Protein AF-A0A0C3A128-F1 (afdb_monomer_lite)

Secondary structure (DSSP, 8-state):
--HHHHHHHHHHHHHHHHHHHHHHHHHHHHHHHHHHHHHHHHHHHHH-S----HHHHHHHHHHHHHHHHHHHHHHTT-TT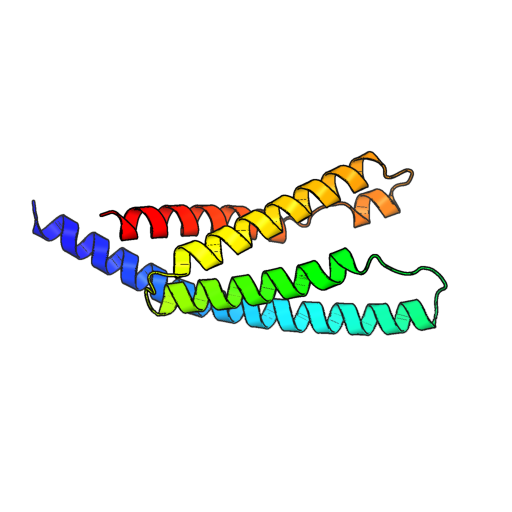HHHHHHHHHHHHHHHHHHHHHHHHH--SHHHHHHHSPPHHHHHHHHHHHHHHHHHHHHHH-

pLDDT: mean 89.82, std 8.85, range [55.78, 97.94]

Foldseek 3Di:
DVVVVVVVLVVVLVVLQVVLVVQLVVLVVLQVVLVVVVVVLVVVVVVDVDRDDVVVSVLSNLLSVLSNVLSVCSNVVPLCNLVSLVSNLVSLVVLLVVLVVQCVVDPDPVSNVVSDDDPVSVVVNVVSVVSSVSSVVSSVD

Structure (mmCIF, N/CA/C/O backbone):
data_AF-A0A0C3A128-F1
#
_entry.id   AF-A0A0C3A128-F1
#
loop_
_atom_site.group_PDB
_atom_site.id
_atom_site.type_symbol
_atom_site.label_atom_id
_atom_site.label_alt_id
_atom_site.label_comp_id
_atom_site.label_asym_id
_atom_site.label_entity_id
_atom_site.label_seq_id
_atom_site.pdbx_PDB_ins_code
_atom_site.Cartn_x
_atom_site.Cartn_y
_atom_site.Cartn_z
_atom_site.occupancy
_atom_site.B_iso_or_equiv
_atom_site.auth_seq_id
_atom_site.auth_comp_id
_atom_site.auth_asym_id
_atom_site.auth_atom_id
_atom_site.pdbx_PDB_model_num
ATOM 1 N N . MET A 1 1 ? 20.454 10.248 -30.745 1.00 55.78 1 MET A N 1
ATOM 2 C CA . MET A 1 1 ? 19.261 10.435 -29.883 1.00 55.78 1 MET A CA 1
ATOM 3 C C . MET A 1 1 ? 18.764 9.122 -29.261 1.00 55.78 1 MET A C 1
ATOM 5 O O . MET A 1 1 ? 18.246 9.179 -28.158 1.00 55.78 1 MET A O 1
ATOM 9 N N . PHE A 1 2 ? 18.991 7.956 -29.887 1.00 58.38 2 PHE A N 1
ATOM 10 C CA . PHE A 1 2 ? 18.575 6.636 -29.375 1.00 58.38 2 PHE A CA 1
ATOM 11 C C . PHE A 1 2 ? 19.323 6.151 -28.114 1.00 58.38 2 PHE A C 1
ATOM 13 O O . PHE A 1 2 ? 18.671 5.788 -27.142 1.00 58.38 2 PHE A O 1
ATOM 20 N N . ALA A 1 3 ? 20.653 6.292 -28.048 1.00 63.31 3 ALA A N 1
ATOM 21 C CA . ALA A 1 3 ? 21.460 5.817 -26.908 1.00 63.31 3 ALA A CA 1
ATOM 22 C C . ALA A 1 3 ? 21.109 6.453 -25.543 1.00 63.31 3 ALA A C 1
ATOM 24 O O . ALA A 1 3 ? 21.358 5.875 -24.492 1.00 63.31 3 ALA A O 1
ATOM 25 N N . LYS A 1 4 ? 20.513 7.655 -25.537 1.00 70.06 4 LYS A N 1
ATOM 26 C CA . LYS A 1 4 ? 20.126 8.342 -24.294 1.00 70.06 4 LYS A CA 1
ATOM 27 C C . LYS A 1 4 ? 18.843 7.761 -23.687 1.00 70.06 4 LYS A C 1
ATOM 29 O O . LYS A 1 4 ? 18.647 7.886 -22.486 1.00 70.06 4 LYS A O 1
ATOM 34 N N . LYS A 1 5 ? 17.970 7.157 -24.502 1.00 76.94 5 LYS A N 1
ATOM 35 C CA . LYS A 1 5 ? 16.702 6.567 -24.045 1.00 76.94 5 LYS A CA 1
ATOM 36 C C . LYS A 1 5 ? 16.936 5.205 -23.385 1.00 76.94 5 LYS A C 1
ATOM 38 O O . LYS A 1 5 ? 16.347 4.942 -22.345 1.00 76.94 5 LYS A O 1
ATOM 43 N N . GLU A 1 6 ? 17.831 4.396 -23.948 1.00 81.56 6 GLU A N 1
ATOM 44 C CA . GLU A 1 6 ? 18.161 3.054 -23.443 1.00 81.56 6 GLU A CA 1
ATOM 45 C C . GLU A 1 6 ? 18.767 3.107 -22.035 1.00 81.56 6 GLU A C 1
ATOM 47 O O . GLU A 1 6 ? 18.237 2.487 -21.119 1.00 81.56 6 GLU A O 1
ATOM 52 N N . TRP A 1 7 ? 19.771 3.961 -21.808 1.00 88.62 7 TRP A N 1
ATOM 53 C CA . TRP A 1 7 ? 20.412 4.070 -20.488 1.00 88.62 7 TRP A CA 1
ATOM 54 C C . TRP A 1 7 ? 19.457 4.571 -19.392 1.00 88.62 7 TRP A C 1
ATOM 56 O O . TRP A 1 7 ? 19.574 4.201 -18.226 1.00 88.62 7 TRP A O 1
ATOM 66 N N . VAL A 1 8 ? 18.491 5.424 -19.751 1.00 88.12 8 VAL A N 1
ATOM 67 C CA . VAL A 1 8 ? 17.488 5.920 -18.796 1.00 88.12 8 VAL A CA 1
ATOM 68 C C . VAL A 1 8 ? 16.543 4.798 -18.371 1.00 88.12 8 VAL A C 1
ATOM 70 O O . VAL A 1 8 ? 16.244 4.689 -17.185 1.00 88.12 8 VAL A O 1
ATOM 73 N N . LEU A 1 9 ? 16.102 3.954 -19.307 1.00 88.31 9 LEU A N 1
ATOM 74 C CA . LEU A 1 9 ? 15.242 2.808 -18.999 1.00 88.31 9 LEU A CA 1
ATOM 75 C C . LEU A 1 9 ? 15.973 1.793 -18.117 1.00 88.31 9 LEU A C 1
ATOM 77 O O . LEU A 1 9 ? 15.446 1.409 -17.076 1.00 88.31 9 LEU A O 1
ATOM 81 N N . GLU A 1 10 ? 17.215 1.450 -18.460 1.00 91.62 10 GLU A N 1
ATOM 82 C CA . GLU A 1 10 ? 18.043 0.554 -17.645 1.00 91.62 10 GLU A CA 1
ATOM 83 C C . GLU A 1 10 ? 18.255 1.096 -16.225 1.00 91.62 10 GLU A C 1
ATOM 85 O O . GLU A 1 10 ? 18.155 0.357 -15.243 1.00 91.62 10 GLU A O 1
ATOM 90 N N . ALA A 1 11 ? 18.510 2.401 -16.089 1.00 93.25 11 ALA A N 1
ATOM 91 C CA . ALA A 1 11 ? 18.651 3.032 -14.782 1.00 93.25 11 ALA A CA 1
ATOM 92 C C . ALA A 1 11 ? 17.354 2.933 -13.963 1.00 93.25 11 ALA A C 1
ATOM 94 O O . ALA A 1 11 ? 17.405 2.591 -12.780 1.00 93.25 11 ALA A O 1
ATOM 95 N N . ILE A 1 12 ? 16.194 3.184 -14.582 1.00 93.31 12 ILE A N 1
ATOM 96 C CA . ILE A 1 12 ? 14.884 3.058 -13.928 1.00 93.31 12 ILE A CA 1
ATOM 97 C C . ILE A 1 12 ? 14.640 1.613 -13.490 1.00 93.31 12 ILE A C 1
ATOM 99 O O . ILE A 1 12 ? 14.236 1.389 -12.351 1.00 93.31 12 ILE A O 1
ATOM 103 N N . GLU A 1 13 ? 14.923 0.631 -14.341 1.00 94.19 13 GLU A N 1
ATOM 104 C CA . GLU A 1 13 ? 14.784 -0.786 -14.003 1.00 94.19 13 GLU A CA 1
ATOM 105 C C . GLU A 1 13 ? 15.617 -1.168 -12.779 1.00 94.19 13 GLU A C 1
ATOM 107 O O . GLU A 1 13 ? 15.093 -1.753 -11.830 1.00 94.19 13 GLU A O 1
ATOM 112 N N . TRP A 1 14 ? 16.896 -0.793 -12.748 1.00 96.19 14 TRP A N 1
ATOM 113 C CA . TRP A 1 14 ? 17.755 -1.056 -11.592 1.00 96.19 14 TRP A CA 1
ATOM 114 C C . TRP A 1 14 ? 17.265 -0.356 -10.327 1.00 96.19 14 TRP A C 1
ATOM 116 O O . TRP A 1 14 ? 17.262 -0.964 -9.252 1.00 96.19 14 TRP A O 1
ATOM 126 N N . MET A 1 15 ? 16.793 0.888 -10.445 1.00 95.81 15 MET A N 1
ATOM 127 C CA . MET A 1 15 ? 16.180 1.605 -9.328 1.00 95.81 15 MET A CA 1
ATOM 128 C C . MET A 1 15 ? 14.942 0.873 -8.805 1.00 95.81 15 MET A C 1
ATOM 130 O O . MET A 1 15 ? 14.826 0.685 -7.594 1.00 95.81 15 MET A O 1
ATOM 134 N N . LEU A 1 16 ? 14.053 0.407 -9.688 1.00 95.94 16 LEU A N 1
ATOM 135 C CA . LEU A 1 16 ? 12.872 -0.371 -9.308 1.00 95.94 16 LEU A CA 1
ATOM 136 C C . LEU A 1 16 ? 13.258 -1.692 -8.644 1.00 95.94 16 LEU A C 1
ATOM 138 O O . LEU A 1 16 ? 12.627 -2.072 -7.660 1.00 95.94 16 LEU A O 1
ATOM 142 N N . ARG A 1 17 ? 14.314 -2.365 -9.114 1.00 97.62 17 ARG A N 1
ATOM 143 C CA . ARG A 1 17 ? 14.778 -3.623 -8.515 1.00 97.62 17 ARG A CA 1
ATOM 144 C C . ARG A 1 17 ? 15.284 -3.427 -7.089 1.00 97.62 17 ARG A C 1
ATOM 146 O O . ARG A 1 17 ? 14.834 -4.116 -6.173 1.00 97.62 17 ARG A O 1
ATOM 153 N N . ILE A 1 18 ? 16.191 -2.467 -6.896 1.00 97.69 18 ILE A N 1
ATOM 154 C CA . ILE A 1 18 ? 16.756 -2.127 -5.579 1.00 97.69 18 ILE A CA 1
ATOM 155 C C . ILE A 1 18 ? 15.639 -1.680 -4.637 1.00 97.69 18 ILE A C 1
ATOM 157 O O . ILE A 1 18 ? 15.549 -2.142 -3.496 1.00 97.69 18 ILE A O 1
ATOM 161 N N . PHE A 1 19 ? 14.754 -0.818 -5.134 1.00 96.75 19 PHE A N 1
ATOM 162 C CA . PHE A 1 19 ? 13.607 -0.361 -4.374 1.00 96.75 19 PHE A CA 1
ATOM 163 C C . PHE A 1 19 ? 12.672 -1.521 -4.019 1.00 96.75 19 PHE A C 1
ATOM 165 O O . PHE A 1 19 ? 12.214 -1.598 -2.886 1.00 96.75 19 PHE A O 1
ATOM 172 N N . GLY A 1 20 ? 12.430 -2.456 -4.937 1.00 97.19 20 GLY A N 1
ATOM 173 C CA . GLY A 1 20 ? 11.618 -3.647 -4.707 1.00 97.19 20 GLY A CA 1
ATOM 174 C C . GLY A 1 20 ? 12.132 -4.491 -3.544 1.00 97.19 20 GLY A C 1
ATOM 175 O O . GLY A 1 20 ? 11.357 -4.847 -2.658 1.00 97.19 20 GLY A O 1
ATOM 176 N N . VAL A 1 21 ? 13.448 -4.716 -3.472 1.00 97.94 21 VAL A N 1
ATOM 177 C CA . VAL A 1 21 ? 14.081 -5.414 -2.338 1.00 97.94 21 VAL A CA 1
ATOM 178 C C . VAL A 1 21 ? 13.874 -4.647 -1.030 1.00 97.94 21 VAL A C 1
ATOM 180 O O . VAL A 1 21 ? 13.454 -5.231 -0.029 1.00 97.94 21 VAL A O 1
ATOM 183 N N . PHE A 1 22 ? 14.103 -3.331 -1.029 1.00 97.06 22 PHE 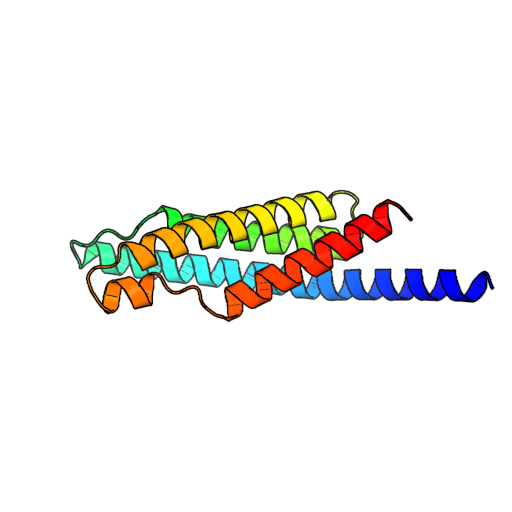A N 1
ATOM 184 C CA . PHE A 1 22 ? 13.829 -2.485 0.138 1.00 97.06 22 PHE A CA 1
ATOM 185 C C . PHE A 1 22 ? 12.352 -2.558 0.567 1.00 97.06 22 PHE A C 1
ATOM 187 O O . PHE A 1 22 ? 12.037 -2.680 1.753 1.00 97.06 22 PHE A O 1
ATOM 194 N N . TRP A 1 23 ? 11.439 -2.547 -0.399 1.00 95.88 23 TRP A N 1
ATOM 195 C CA . TRP A 1 23 ? 9.998 -2.586 -0.185 1.00 95.88 23 TRP A CA 1
ATOM 196 C C . TRP A 1 23 ? 9.534 -3.929 0.387 1.00 95.88 23 TRP A C 1
ATOM 198 O O . TRP A 1 23 ? 8.719 -3.958 1.309 1.00 95.88 23 TRP A O 1
ATOM 208 N N . MET A 1 24 ? 10.121 -5.042 -0.068 1.00 97.56 24 MET A N 1
ATOM 209 C CA . MET A 1 24 ? 9.911 -6.368 0.526 1.00 97.56 24 MET A CA 1
ATOM 210 C C . MET A 1 24 ? 10.294 -6.381 2.003 1.00 97.56 24 MET A C 1
ATOM 212 O O . MET A 1 24 ? 9.519 -6.843 2.842 1.00 97.56 24 MET A O 1
ATOM 216 N N . VAL A 1 25 ? 11.469 -5.841 2.334 1.00 97.25 25 VAL A N 1
ATOM 217 C CA . VAL A 1 25 ? 11.938 -5.738 3.720 1.00 97.25 25 VAL A CA 1
ATOM 218 C C . VAL A 1 25 ? 10.951 -4.915 4.554 1.00 97.25 25 VAL A C 1
ATOM 220 O O . VAL A 1 25 ? 10.536 -5.359 5.627 1.00 97.25 25 VAL A O 1
ATOM 223 N N . GLY A 1 26 ? 10.493 -3.775 4.030 1.00 93.56 26 GLY A N 1
ATOM 224 C CA . GLY A 1 26 ? 9.442 -2.962 4.646 1.00 93.56 26 GLY A CA 1
ATOM 225 C C . GLY A 1 26 ? 8.150 -3.745 4.907 1.00 93.56 26 GLY A C 1
ATOM 226 O O . GLY A 1 26 ? 7.612 -3.686 6.015 1.00 93.56 26 GLY A O 1
ATOM 227 N N . GLY A 1 27 ? 7.694 -4.541 3.935 1.00 95.06 27 GLY A N 1
ATOM 228 C CA . GLY A 1 27 ? 6.528 -5.419 4.066 1.00 95.06 27 GLY A CA 1
ATOM 229 C C . GLY A 1 27 ? 6.679 -6.454 5.183 1.00 95.06 27 GLY A C 1
ATOM 230 O O . GLY A 1 27 ? 5.783 -6.596 6.015 1.00 95.06 27 GLY A O 1
ATOM 231 N N . VAL A 1 28 ? 7.837 -7.116 5.282 1.00 97.12 28 VAL A N 1
ATOM 232 C CA . VAL A 1 28 ? 8.124 -8.082 6.361 1.00 97.12 28 VAL A CA 1
ATOM 233 C C . VAL A 1 28 ? 8.118 -7.407 7.733 1.00 97.12 28 VAL A C 1
ATOM 235 O O . VAL A 1 28 ? 7.540 -7.939 8.684 1.00 97.12 28 VAL A O 1
ATOM 238 N N . PHE A 1 29 ? 8.733 -6.229 7.861 1.00 95.50 29 PHE A N 1
ATOM 239 C CA . PHE A 1 29 ? 8.726 -5.485 9.122 1.00 95.50 29 PHE A CA 1
ATOM 240 C C . PHE A 1 29 ? 7.321 -5.026 9.514 1.00 95.50 29 PHE A C 1
ATOM 242 O O . PHE A 1 29 ? 6.940 -5.165 10.677 1.00 95.50 29 PHE A O 1
ATOM 249 N N . ALA A 1 30 ? 6.534 -4.528 8.559 1.00 93.19 30 ALA A N 1
ATOM 250 C CA . ALA A 1 30 ? 5.144 -4.152 8.791 1.00 93.19 30 ALA A CA 1
ATOM 251 C C . ALA A 1 30 ? 4.301 -5.361 9.224 1.00 93.19 30 ALA A C 1
ATOM 253 O O . ALA A 1 30 ? 3.523 -5.249 10.168 1.00 93.19 30 ALA A O 1
ATOM 254 N N . PHE A 1 31 ? 4.515 -6.529 8.612 1.00 94.44 31 PHE A N 1
ATOM 255 C CA . PHE A 1 31 ? 3.826 -7.766 8.979 1.00 94.44 31 PHE A CA 1
ATOM 256 C C . PHE A 1 31 ? 4.158 -8.199 10.412 1.00 94.44 31 PHE A C 1
ATOM 258 O O . PHE A 1 31 ? 3.263 -8.503 11.199 1.00 94.44 31 PHE A O 1
ATOM 265 N N . LYS A 1 32 ? 5.446 -8.176 10.786 1.00 93.50 32 LYS A N 1
ATOM 266 C CA . LYS A 1 32 ? 5.884 -8.485 12.157 1.00 93.50 32 LYS A CA 1
ATOM 267 C C . LYS A 1 32 ? 5.268 -7.530 13.178 1.00 93.50 32 LYS A C 1
ATOM 269 O O . LYS A 1 32 ? 4.814 -7.983 14.224 1.00 93.50 32 LYS A O 1
ATOM 274 N N . LYS A 1 33 ? 5.209 -6.232 12.865 1.00 90.44 33 LYS A N 1
ATOM 275 C CA . LYS A 1 33 ? 4.550 -5.238 13.723 1.00 90.44 33 LYS A CA 1
ATOM 276 C C . LYS A 1 33 ? 3.049 -5.492 13.841 1.00 90.44 33 LYS A C 1
ATOM 278 O O . LYS A 1 33 ? 2.540 -5.482 14.952 1.00 90.44 33 LYS A O 1
ATOM 283 N N . ALA A 1 34 ? 2.358 -5.784 12.737 1.00 89.44 34 ALA A N 1
ATOM 284 C CA . ALA A 1 34 ? 0.933 -6.120 12.759 1.00 89.44 34 ALA A CA 1
ATOM 285 C C . ALA A 1 34 ? 0.652 -7.358 13.630 1.00 89.44 34 ALA A C 1
ATOM 287 O O . ALA A 1 34 ? -0.320 -7.383 14.381 1.00 89.44 34 ALA A O 1
ATOM 288 N N . LEU A 1 35 ? 1.542 -8.357 13.593 1.00 88.44 35 LEU A N 1
ATOM 289 C CA . LEU A 1 35 ? 1.463 -9.518 14.476 1.00 88.44 35 LEU A CA 1
ATOM 290 C C . LEU A 1 35 ? 1.653 -9.156 15.952 1.00 88.44 35 LEU A C 1
ATOM 292 O O . LEU A 1 35 ? 0.898 -9.641 16.788 1.00 88.44 35 LEU A O 1
ATOM 296 N N . GLN A 1 36 ? 2.635 -8.313 16.270 1.00 88.44 36 GLN A N 1
ATOM 297 C CA . GLN A 1 36 ? 2.880 -7.862 17.643 1.00 88.44 36 GLN A CA 1
ATOM 298 C C . GLN A 1 36 ? 1.711 -7.049 18.205 1.00 88.44 36 GLN A C 1
ATOM 300 O O . GLN A 1 36 ? 1.320 -7.285 19.343 1.00 88.44 36 GLN A O 1
ATOM 305 N N . VAL A 1 37 ? 1.142 -6.146 17.401 1.00 85.12 37 VAL A N 1
ATOM 306 C CA . VAL A 1 37 ? -0.037 -5.347 17.769 1.00 85.12 37 VAL A CA 1
ATOM 307 C C . VAL A 1 37 ? -1.205 -6.271 18.099 1.00 85.12 37 VAL A C 1
ATOM 309 O O . VAL A 1 37 ? -1.660 -6.272 19.232 1.00 85.12 37 VAL A O 1
ATOM 312 N N . ARG A 1 38 ? -1.549 -7.207 17.204 1.00 84.25 38 ARG A N 1
ATOM 313 C CA . ARG A 1 38 ? -2.623 -8.179 17.459 1.00 84.25 38 ARG A CA 1
ATOM 314 C C . ARG A 1 38 ? -2.414 -8.997 18.738 1.00 84.25 38 ARG A C 1
ATOM 316 O O . ARG A 1 38 ? -3.375 -9.320 19.428 1.00 84.25 38 ARG A O 1
ATOM 323 N N . LEU A 1 39 ? -1.178 -9.409 19.030 1.00 85.31 39 LEU A N 1
ATOM 324 C CA . LEU A 1 39 ? -0.885 -10.150 20.259 1.00 85.31 39 LEU A CA 1
ATOM 325 C C . LEU A 1 39 ? -1.123 -9.288 21.502 1.00 85.31 39 LEU A C 1
ATOM 327 O O . LEU A 1 39 ? -1.690 -9.792 22.467 1.00 85.31 39 LEU A O 1
ATOM 331 N N . MET A 1 40 ? -0.720 -8.017 21.463 1.00 84.44 40 MET A N 1
ATOM 332 C CA . MET A 1 40 ? -0.975 -7.065 22.542 1.00 84.44 40 MET A CA 1
ATOM 333 C C . MET A 1 40 ? -2.475 -6.817 22.713 1.00 84.44 40 MET A C 1
ATOM 335 O O . MET A 1 40 ? -2.977 -6.930 23.828 1.00 84.44 40 MET A O 1
ATOM 339 N N . ASP A 1 41 ? -3.194 -6.576 21.619 1.00 83.75 41 ASP A N 1
ATOM 340 C CA . ASP A 1 41 ? -4.632 -6.299 21.650 1.00 83.75 41 ASP A CA 1
ATOM 341 C C . ASP A 1 41 ? -5.410 -7.495 22.199 1.00 83.75 41 ASP A C 1
ATOM 343 O O . ASP A 1 41 ? -6.288 -7.318 23.028 1.00 83.75 41 ASP A O 1
ATOM 347 N N . ASN A 1 42 ? -5.032 -8.733 21.858 1.00 82.19 42 ASN A N 1
ATOM 348 C CA . ASN A 1 42 ? -5.651 -9.926 22.449 1.00 82.19 42 ASN A CA 1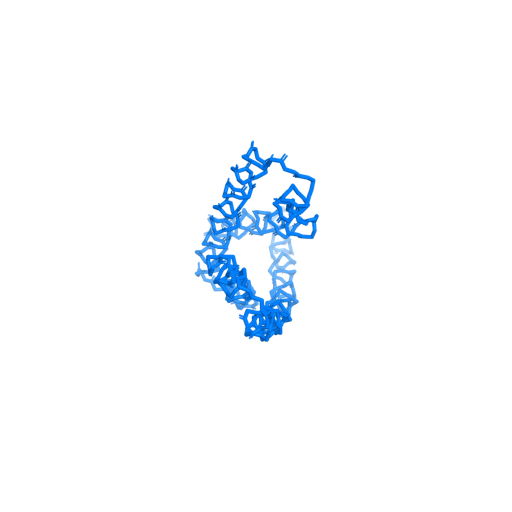
ATOM 349 C C . ASN A 1 42 ? -5.431 -10.026 23.971 1.00 82.19 42 ASN A C 1
ATOM 351 O O . ASN A 1 42 ? -6.293 -10.545 24.679 1.00 82.19 42 ASN A O 1
ATOM 355 N N . ILE A 1 43 ? -4.270 -9.590 24.476 1.00 84.25 43 ILE A N 1
ATOM 356 C CA . ILE A 1 43 ? -3.990 -9.562 25.921 1.00 84.25 43 ILE A CA 1
ATOM 357 C C . ILE A 1 43 ? -4.829 -8.468 26.583 1.00 84.25 43 ILE A C 1
ATOM 359 O O . ILE A 1 43 ? -5.402 -8.702 27.645 1.00 84.25 43 ILE A O 1
ATOM 363 N N . LEU A 1 44 ? -4.933 -7.295 25.955 1.00 81.62 44 LEU A N 1
ATOM 364 C CA . LEU A 1 44 ? -5.753 -6.191 26.447 1.00 81.62 44 LEU A CA 1
ATOM 365 C C . LEU A 1 44 ? -7.245 -6.542 26.427 1.00 81.62 44 LEU A C 1
ATOM 367 O O . LEU A 1 44 ? -7.903 -6.329 27.435 1.00 81.62 44 LEU A O 1
ATOM 371 N N . ASP A 1 45 ? -7.752 -7.156 25.360 1.00 82.75 45 ASP A N 1
ATOM 372 C CA . ASP A 1 45 ? -9.129 -7.661 25.234 1.00 82.75 45 ASP A CA 1
ATOM 373 C C . ASP A 1 45 ? -9.447 -8.742 26.286 1.00 82.75 45 ASP A C 1
ATOM 375 O O . ASP A 1 45 ? -10.589 -8.898 26.707 1.00 82.75 45 ASP A O 1
ATOM 379 N N . ALA A 1 46 ? -8.452 -9.520 26.726 1.00 81.12 46 ALA A N 1
ATOM 380 C CA . ALA A 1 46 ? -8.635 -10.485 27.812 1.00 81.12 46 ALA A CA 1
ATOM 381 C C . ALA A 1 46 ? -8.719 -9.813 29.197 1.00 81.12 46 ALA A C 1
ATOM 383 O O . ALA A 1 46 ? -9.226 -10.415 30.143 1.00 81.12 46 ALA A O 1
ATOM 384 N N . LEU A 1 47 ? -8.212 -8.583 29.319 1.00 81.19 47 LEU A N 1
ATOM 385 C CA . LEU A 1 47 ? -8.171 -7.795 30.554 1.00 81.19 47 LEU A CA 1
ATOM 386 C C . LEU A 1 47 ? -9.207 -6.656 30.580 1.00 81.19 47 LEU A C 1
ATOM 388 O O . LEU A 1 47 ? -9.455 -6.082 31.639 1.00 81.19 47 LEU A O 1
ATOM 392 N N . SER A 1 48 ? -9.802 -6.322 29.436 1.00 75.44 48 SER A N 1
ATOM 393 C CA . SER A 1 48 ? -10.684 -5.178 29.213 1.00 75.44 48 SER A CA 1
ATOM 394 C C . SER A 1 48 ? -11.900 -5.599 28.393 1.00 75.44 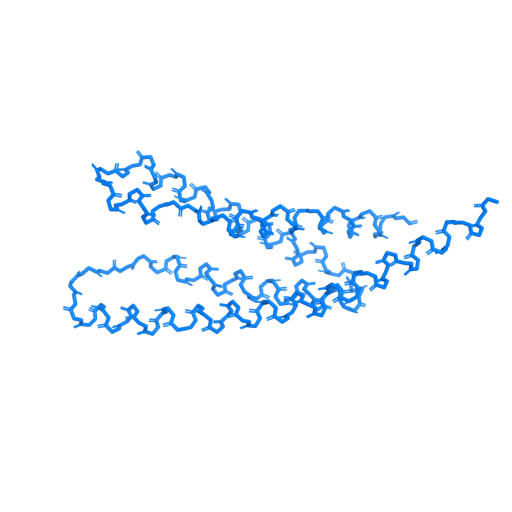48 SER A C 1
ATOM 396 O O . SER A 1 48 ? -11.778 -6.329 27.419 1.00 75.44 48 SER A O 1
ATOM 398 N N . ASP A 1 49 ? -13.083 -5.087 28.730 1.00 67.88 49 ASP A N 1
ATOM 399 C CA . ASP A 1 49 ? -14.331 -5.401 28.011 1.00 67.88 49 ASP A CA 1
ATOM 400 C C . ASP A 1 49 ? -14.493 -4.597 26.694 1.00 67.88 49 ASP A C 1
ATOM 402 O O . ASP A 1 49 ? -15.503 -4.690 25.992 1.00 67.88 49 ASP A O 1
ATOM 406 N N . LYS A 1 50 ? -13.496 -3.776 26.326 1.00 65.56 50 LYS A N 1
ATOM 407 C CA . LYS A 1 50 ? -13.479 -3.034 25.056 1.00 65.56 50 LYS A CA 1
ATOM 408 C C . LYS A 1 50 ? -12.889 -3.903 23.945 1.00 65.56 50 LYS A C 1
ATOM 410 O O . LYS A 1 50 ? -11.679 -4.007 23.841 1.00 65.56 50 LYS A O 1
ATOM 415 N N . LYS A 1 51 ? -13.740 -4.443 23.067 1.00 64.00 51 LYS A N 1
ATOM 416 C CA . LYS A 1 51 ? -13.295 -5.119 21.836 1.00 64.00 51 LYS A CA 1
ATOM 417 C C . LYS A 1 51 ? -12.841 -4.118 20.784 1.00 64.00 51 LYS A C 1
ATOM 419 O O . LYS A 1 51 ? -13.639 -3.304 20.311 1.00 64.00 51 LYS A O 1
ATOM 424 N N . GLU A 1 52 ? -11.596 -4.238 20.352 1.00 65.12 52 GLU A N 1
ATOM 425 C CA . GLU A 1 52 ? -11.090 -3.472 19.219 1.00 65.12 52 GLU A CA 1
ATOM 426 C C . GLU A 1 52 ? -11.724 -3.924 17.880 1.00 65.12 52 GLU A C 1
ATOM 428 O O . GLU A 1 52 ? -12.187 -5.059 17.701 1.00 65.12 52 GLU A O 1
ATOM 433 N N . SER A 1 53 ? -11.761 -3.025 16.892 1.00 67.38 53 SER A N 1
ATOM 434 C CA . SER A 1 53 ? -12.327 -3.324 15.575 1.00 67.38 53 SER A CA 1
ATOM 435 C C . SER A 1 53 ? -11.398 -4.232 14.767 1.00 67.38 53 SER A C 1
ATOM 437 O O . SER A 1 53 ? -10.400 -3.787 14.198 1.00 67.38 53 SER A O 1
ATOM 439 N N . ARG A 1 54 ? -11.784 -5.507 14.621 1.00 74.12 54 ARG A N 1
ATOM 440 C CA . ARG A 1 54 ? -11.060 -6.526 13.829 1.00 74.12 54 ARG A CA 1
ATOM 441 C C . ARG A 1 54 ? -10.688 -6.075 12.409 1.00 74.12 54 ARG A C 1
ATOM 443 O O . ARG A 1 54 ? -9.697 -6.546 11.860 1.00 74.12 54 ARG A O 1
ATOM 450 N N . LEU A 1 55 ? -11.459 -5.165 11.807 1.00 74.31 55 LEU A N 1
ATOM 451 C CA . LEU A 1 55 ? -11.178 -4.600 10.479 1.00 74.31 55 LEU A CA 1
ATOM 452 C C . LEU A 1 55 ? -9.819 -3.886 10.419 1.00 74.31 55 LEU A C 1
ATOM 454 O O . LEU A 1 55 ? -9.105 -4.015 9.424 1.00 74.31 55 LEU A O 1
ATOM 458 N N . ILE A 1 56 ? -9.444 -3.168 11.481 1.00 75.00 56 ILE A N 1
ATOM 459 C CA . ILE A 1 56 ? -8.182 -2.417 11.558 1.00 75.00 56 ILE A CA 1
ATOM 460 C C . ILE A 1 56 ? -7.002 -3.386 11.671 1.00 75.00 56 ILE A C 1
ATOM 462 O O . ILE A 1 56 ? -5.987 -3.217 10.993 1.00 75.00 56 ILE A O 1
ATOM 466 N N . GLN A 1 57 ? -7.174 -4.461 12.442 1.00 76.00 57 GLN A N 1
ATOM 467 C CA . GLN A 1 57 ? -6.169 -5.514 12.569 1.00 76.00 57 GLN A CA 1
ATOM 468 C C . GLN A 1 57 ? -5.928 -6.224 11.226 1.00 76.00 57 GLN A C 1
ATOM 470 O O . GLN A 1 57 ? -4.781 -6.370 10.799 1.00 76.00 57 GLN A O 1
ATOM 475 N N . TYR A 1 58 ? -6.989 -6.609 10.503 1.00 84.88 58 TYR A N 1
ATOM 476 C CA . TYR A 1 58 ? -6.848 -7.235 9.180 1.00 84.88 58 TYR A CA 1
ATOM 477 C C . TYR A 1 58 ? -6.203 -6.305 8.150 1.00 84.88 58 TYR A C 1
ATOM 479 O O . TYR A 1 58 ? -5.396 -6.766 7.342 1.00 84.88 58 TYR A O 1
ATOM 487 N N . TYR A 1 59 ? -6.496 -5.004 8.203 1.00 89.38 59 TYR A N 1
ATOM 488 C CA . TYR A 1 59 ? -5.880 -4.019 7.317 1.00 89.38 59 TYR A CA 1
ATOM 489 C C . TYR A 1 59 ? -4.344 -4.042 7.396 1.00 89.38 59 TYR A C 1
ATOM 491 O O . TYR A 1 59 ? -3.682 -4.081 6.356 1.00 89.38 59 TYR A O 1
ATOM 499 N N . GLY A 1 60 ? -3.769 -4.098 8.603 1.00 89.75 60 GLY A N 1
ATOM 500 C CA . GLY A 1 60 ? -2.314 -4.159 8.786 1.00 89.75 60 GLY A CA 1
ATOM 501 C C . GLY A 1 60 ? -1.670 -5.376 8.107 1.00 89.75 60 GLY A C 1
ATOM 502 O O . GLY A 1 60 ? -0.622 -5.261 7.462 1.00 89.75 60 GLY A O 1
ATOM 503 N N . TYR A 1 61 ? -2.325 -6.537 8.174 1.00 92.12 61 TYR A N 1
ATOM 504 C CA . TYR A 1 61 ? -1.868 -7.748 7.487 1.00 92.12 61 TYR A CA 1
ATOM 505 C C . TYR A 1 61 ? -1.993 -7.645 5.968 1.00 92.12 61 TYR A C 1
ATOM 507 O O . TYR A 1 61 ? -1.043 -7.953 5.252 1.00 92.12 61 TYR A O 1
ATOM 515 N N . VAL A 1 62 ? -3.137 -7.183 5.464 1.00 94.56 62 VAL A N 1
ATOM 516 C CA . VAL A 1 62 ? -3.361 -7.068 4.016 1.00 94.56 62 VAL A CA 1
ATOM 517 C C . VAL A 1 62 ? -2.363 -6.089 3.398 1.00 94.56 62 VAL A C 1
ATOM 519 O O . VAL A 1 62 ? -1.714 -6.421 2.408 1.00 94.56 62 VAL A O 1
ATOM 522 N N . VAL A 1 63 ? -2.160 -4.920 4.014 1.00 94.62 63 VAL A N 1
ATOM 523 C CA . VAL A 1 63 ? -1.192 -3.928 3.525 1.00 94.62 63 VAL A CA 1
ATOM 524 C C . VAL A 1 63 ? 0.230 -4.463 3.562 1.00 94.62 63 VAL A C 1
ATOM 526 O O . VAL A 1 63 ? 0.970 -4.252 2.606 1.00 94.62 63 VAL A O 1
ATOM 529 N N . SER A 1 64 ? 0.634 -5.164 4.621 1.00 95.31 64 SER A N 1
ATOM 530 C CA . SER A 1 64 ? 1.997 -5.703 4.712 1.00 95.31 64 SER A CA 1
ATOM 531 C C . SER A 1 64 ? 2.269 -6.804 3.683 1.00 95.31 64 SER A C 1
ATOM 533 O O . SER A 1 64 ? 3.323 -6.784 3.044 1.00 95.31 64 SER A O 1
ATOM 535 N N . VAL A 1 65 ? 1.303 -7.695 3.437 1.00 96.62 65 VAL A N 1
ATOM 536 C CA . VAL A 1 65 ? 1.388 -8.713 2.376 1.00 96.62 65 VAL A CA 1
ATOM 537 C C . VAL A 1 65 ? 1.437 -8.063 0.994 1.00 96.62 65 VAL A C 1
ATOM 539 O O . VAL A 1 65 ? 2.311 -8.394 0.196 1.00 96.62 65 VAL A O 1
ATOM 542 N N . LEU A 1 66 ? 0.557 -7.101 0.708 1.00 97.00 66 LEU A N 1
ATOM 543 C CA . LEU A 1 66 ? 0.553 -6.390 -0.575 1.00 97.00 66 LEU A CA 1
ATOM 544 C C . LEU A 1 66 ? 1.836 -5.573 -0.784 1.00 97.00 66 LEU A C 1
ATOM 546 O O . LEU A 1 66 ? 2.384 -5.557 -1.884 1.00 97.00 66 LEU A O 1
ATOM 550 N N . THR A 1 67 ? 2.368 -4.958 0.275 1.00 97.31 67 THR A N 1
ATOM 551 C CA . THR A 1 67 ? 3.677 -4.285 0.255 1.00 97.31 67 THR A CA 1
ATOM 552 C C . THR A 1 67 ? 4.762 -5.285 -0.134 1.00 97.31 67 THR A C 1
ATOM 554 O O . THR A 1 67 ? 5.485 -5.060 -1.098 1.00 97.31 67 THR A O 1
ATOM 557 N N . PHE A 1 68 ? 4.824 -6.443 0.522 1.00 97.75 68 PHE A N 1
ATOM 558 C CA . PHE A 1 68 ? 5.797 -7.475 0.173 1.00 97.75 68 PHE A CA 1
ATOM 559 C C . PHE A 1 68 ? 5.664 -7.958 -1.280 1.00 97.75 68 PHE A C 1
ATOM 561 O O . PHE A 1 68 ? 6.655 -7.984 -2.008 1.00 97.75 68 PHE A O 1
ATOM 568 N N . LEU A 1 69 ? 4.448 -8.295 -1.722 1.00 97.56 69 LEU A N 1
ATOM 569 C CA . LEU A 1 69 ? 4.190 -8.793 -3.078 1.00 97.56 69 LEU A CA 1
ATOM 570 C C . LEU A 1 69 ? 4.505 -7.748 -4.150 1.00 97.56 69 LEU A C 1
ATOM 572 O O . LEU A 1 69 ? 5.099 -8.080 -5.173 1.00 97.56 69 LEU A O 1
ATOM 576 N N . SER A 1 70 ? 4.154 -6.484 -3.908 1.00 97.06 70 SER A N 1
ATOM 577 C CA . SER A 1 70 ? 4.527 -5.387 -4.803 1.00 97.06 70 SER A CA 1
ATOM 578 C C . SER A 1 70 ? 6.045 -5.208 -4.871 1.00 97.06 70 SER A C 1
ATOM 580 O O . SER A 1 70 ? 6.585 -5.075 -5.964 1.00 97.06 70 SER A O 1
ATOM 582 N N . GLY A 1 71 ? 6.755 -5.317 -3.744 1.00 97.12 71 GLY A N 1
ATOM 583 C CA . GLY A 1 71 ? 8.217 -5.263 -3.704 1.00 97.12 71 GLY A CA 1
ATOM 584 C C . GLY A 1 71 ? 8.868 -6.413 -4.468 1.00 97.12 71 GLY A C 1
ATOM 585 O O . GLY A 1 71 ? 9.792 -6.188 -5.243 1.00 97.12 71 GLY A O 1
ATOM 586 N N . LEU A 1 72 ? 8.336 -7.628 -4.323 1.00 97.69 72 LEU A N 1
ATOM 587 C CA . LEU A 1 72 ? 8.781 -8.797 -5.080 1.00 97.69 72 LEU A CA 1
ATOM 588 C C . LEU A 1 72 ? 8.546 -8.611 -6.584 1.00 97.69 72 LEU A C 1
ATOM 590 O O . LEU A 1 72 ? 9.434 -8.885 -7.389 1.00 97.69 72 LEU A O 1
ATOM 594 N N . GLY A 1 73 ? 7.375 -8.093 -6.960 1.00 96.69 73 GLY A N 1
ATOM 595 C CA . GLY A 1 73 ? 7.061 -7.745 -8.342 1.00 96.69 73 GLY A CA 1
ATOM 596 C C . GLY A 1 73 ? 8.045 -6.725 -8.918 1.00 96.69 73 GLY A C 1
ATOM 597 O O . GLY A 1 73 ? 8.555 -6.931 -10.014 1.00 96.69 73 GLY A O 1
ATOM 598 N N . LEU A 1 74 ? 8.368 -5.671 -8.165 1.00 97.25 74 LEU A N 1
ATOM 599 C CA . LEU A 1 74 ? 9.352 -4.657 -8.552 1.00 97.25 74 LEU A CA 1
ATOM 600 C C . LEU A 1 74 ? 10.774 -5.235 -8.673 1.00 97.25 74 LEU A C 1
ATOM 602 O O . LEU A 1 74 ? 11.458 -4.983 -9.661 1.00 97.25 74 LEU A O 1
ATOM 606 N N . ALA A 1 75 ? 11.203 -6.061 -7.714 1.00 97.38 75 ALA A N 1
ATOM 607 C CA . ALA A 1 75 ? 12.523 -6.702 -7.698 1.00 97.38 75 ALA A CA 1
ATOM 608 C C . ALA A 1 75 ? 12.760 -7.612 -8.917 1.00 97.38 75 ALA A C 1
ATOM 610 O O . ALA A 1 75 ? 13.874 -7.705 -9.443 1.00 97.38 75 ALA A O 1
ATOM 611 N N . LEU A 1 76 ? 11.698 -8.273 -9.376 1.00 96.38 76 LEU A N 1
ATOM 612 C CA . LEU A 1 76 ? 11.728 -9.185 -10.515 1.00 96.38 76 LEU A CA 1
ATOM 613 C C . LEU A 1 76 ? 11.325 -8.519 -11.838 1.00 96.38 76 LEU A C 1
ATOM 615 O O . LEU A 1 76 ? 11.366 -9.191 -12.865 1.00 96.38 76 LEU A O 1
ATOM 619 N N . LEU A 1 77 ? 10.942 -7.235 -11.822 1.00 93.50 77 LEU A N 1
ATOM 620 C CA . LEU A 1 77 ? 10.287 -6.546 -12.946 1.00 93.50 77 LEU A CA 1
ATOM 621 C C . LEU A 1 77 ? 9.101 -7.348 -13.511 1.00 93.50 77 LEU A C 1
ATOM 623 O O . LEU A 1 77 ? 8.884 -7.437 -14.717 1.00 93.50 77 LEU A O 1
ATOM 627 N N . HIS A 1 78 ? 8.334 -7.980 -12.624 1.00 94.44 78 HIS A N 1
ATOM 628 C CA . HIS A 1 78 ? 7.241 -8.858 -13.007 1.00 94.44 78 HIS A CA 1
ATOM 629 C C . HIS A 1 78 ? 6.072 -8.045 -13.594 1.00 94.44 78 HIS A C 1
ATOM 631 O O . HIS A 1 78 ? 5.671 -7.044 -12.989 1.00 94.44 78 HIS A O 1
ATOM 637 N N . PRO A 1 79 ? 5.422 -8.487 -14.689 1.00 88.44 79 PRO A N 1
ATOM 638 C CA . PRO A 1 79 ? 4.293 -7.767 -15.293 1.00 88.44 79 PRO A CA 1
ATOM 639 C C . PRO A 1 79 ? 3.103 -7.578 -14.336 1.00 88.44 79 PRO A C 1
ATOM 641 O O . PRO A 1 79 ? 2.324 -6.642 -14.470 1.00 88.44 79 PRO A O 1
ATOM 644 N N . TYR A 1 80 ? 2.982 -8.422 -13.310 1.00 92.44 80 TYR A N 1
ATOM 645 C CA . TYR A 1 80 ? 1.927 -8.307 -12.294 1.00 92.44 80 TYR A CA 1
ATOM 646 C C . TYR A 1 80 ? 2.249 -7.360 -11.125 1.00 92.44 80 TYR A C 1
ATOM 648 O O . TYR A 1 80 ? 1.425 -7.220 -10.219 1.00 92.44 80 TYR A O 1
ATOM 656 N N . ALA A 1 81 ? 3.405 -6.683 -11.128 1.00 93.44 81 ALA A N 1
ATOM 657 C CA . ALA A 1 81 ? 3.756 -5.706 -10.094 1.00 93.44 81 ALA A CA 1
ATOM 658 C C . ALA A 1 81 ? 2.728 -4.563 -10.001 1.00 93.44 81 ALA A C 1
ATOM 660 O O . ALA A 1 81 ? 2.368 -4.142 -8.899 1.00 93.44 81 ALA A O 1
ATOM 661 N N . SER A 1 82 ? 2.200 -4.111 -11.144 1.00 94.00 82 SER A N 1
ATOM 662 C CA . SER A 1 82 ? 1.169 -3.070 -11.217 1.00 94.00 82 SER A CA 1
ATOM 663 C C . SER A 1 82 ? -0.141 -3.496 -10.552 1.00 94.00 82 SER A C 1
ATOM 665 O O . SER A 1 82 ? -0.727 -2.694 -9.830 1.00 94.00 82 SER A O 1
ATOM 667 N N . TYR A 1 83 ? -0.571 -4.756 -10.688 1.00 96.00 83 TYR A N 1
ATOM 668 C CA . TYR A 1 83 ? -1.762 -5.255 -9.988 1.00 96.00 83 TYR A CA 1
ATOM 669 C C . TYR A 1 83 ? -1.571 -5.265 -8.468 1.00 96.00 83 TYR A C 1
ATOM 671 O O . TYR A 1 83 ? -2.446 -4.797 -7.741 1.00 96.00 83 TYR A O 1
ATOM 679 N N . ALA A 1 84 ? -0.423 -5.739 -7.971 1.00 95.94 84 ALA A N 1
ATOM 680 C CA . ALA A 1 84 ? -0.134 -5.732 -6.535 1.00 95.94 84 ALA A CA 1
ATOM 681 C C . ALA A 1 84 ? -0.105 -4.302 -5.960 1.00 95.94 84 ALA A C 1
ATOM 683 O O . ALA A 1 84 ? -0.675 -4.052 -4.896 1.00 95.94 84 ALA A O 1
ATOM 684 N N . LEU A 1 85 ? 0.501 -3.354 -6.686 1.00 96.69 85 LEU A N 1
ATOM 685 C CA . LEU A 1 85 ? 0.508 -1.931 -6.331 1.00 96.69 85 LEU A CA 1
ATOM 686 C C . LEU A 1 85 ? -0.896 -1.314 -6.376 1.00 96.69 85 LEU A C 1
ATOM 688 O O . LEU A 1 85 ? -1.256 -0.565 -5.471 1.00 96.69 85 LEU A O 1
ATOM 692 N N . LEU A 1 86 ? -1.715 -1.660 -7.372 1.00 97.19 86 LEU A N 1
ATOM 693 C CA . LEU A 1 86 ? -3.099 -1.196 -7.465 1.00 97.19 86 LEU A CA 1
ATOM 694 C C . LEU A 1 86 ? -3.910 -1.645 -6.246 1.00 97.19 86 LEU A C 1
ATOM 696 O O . LEU A 1 86 ? -4.535 -0.817 -5.584 1.00 97.19 86 LEU A O 1
ATOM 700 N N . PHE A 1 87 ? -3.864 -2.935 -5.904 1.00 97.62 87 PHE A N 1
ATOM 701 C CA . PHE A 1 87 ? -4.548 -3.448 -4.716 1.00 97.62 87 PHE A CA 1
ATOM 702 C C . PHE A 1 87 ? -4.028 -2.803 -3.427 1.00 97.62 87 PHE A C 1
ATOM 704 O O . PHE A 1 87 ? -4.825 -2.525 -2.527 1.00 97.62 87 PHE A O 1
ATOM 711 N N . LEU A 1 88 ? -2.724 -2.520 -3.336 1.00 97.25 88 LEU A N 1
ATOM 712 C CA . LEU A 1 88 ? -2.132 -1.818 -2.195 1.00 97.25 88 LEU A CA 1
ATOM 713 C C . LEU A 1 88 ? -2.713 -0.404 -2.045 1.00 97.25 88 LEU A C 1
ATOM 715 O O . LEU A 1 88 ? -3.195 -0.053 -0.966 1.00 97.25 88 LEU A O 1
ATOM 719 N N . VAL A 1 89 ? -2.729 0.370 -3.134 1.00 97.56 89 VAL A N 1
ATOM 720 C CA . VAL A 1 89 ? -3.274 1.737 -3.175 1.00 97.56 89 VAL A CA 1
ATOM 721 C C . VAL A 1 89 ? -4.765 1.738 -2.837 1.00 97.56 89 VAL A C 1
ATOM 723 O O . VAL A 1 89 ? -5.201 2.526 -2.000 1.00 97.56 89 VAL A O 1
ATOM 726 N N . LEU A 1 90 ? -5.552 0.830 -3.421 1.00 97.31 90 LEU A N 1
ATOM 727 C CA . LEU A 1 90 ? -6.987 0.718 -3.133 1.00 97.31 90 LEU A CA 1
ATOM 728 C C . LEU A 1 90 ? -7.249 0.378 -1.661 1.00 97.31 90 LEU A C 1
ATOM 730 O O . LEU A 1 90 ? -8.108 0.992 -1.030 1.00 97.31 90 LEU A O 1
ATOM 734 N N . THR A 1 91 ? -6.479 -0.552 -1.094 1.00 95.38 91 THR A N 1
ATOM 735 C CA . THR A 1 91 ? -6.604 -0.945 0.318 1.00 95.38 91 THR A CA 1
ATOM 736 C C . THR A 1 91 ? -6.289 0.223 1.254 1.00 95.38 91 THR A C 1
ATOM 738 O O . THR A 1 91 ? -7.043 0.489 2.191 1.00 95.38 91 THR A O 1
ATOM 741 N N . GLN A 1 92 ? -5.203 0.957 0.995 1.00 95.75 92 GLN A N 1
ATOM 742 C CA . GLN A 1 92 ? -4.830 2.148 1.769 1.00 95.75 92 GLN A CA 1
ATOM 743 C C . GLN A 1 92 ? -5.876 3.265 1.634 1.00 95.75 92 GLN A C 1
ATOM 745 O O . GLN A 1 92 ? -6.251 3.881 2.633 1.00 95.75 92 GLN A O 1
ATOM 750 N N . GLY A 1 93 ? -6.400 3.484 0.425 1.00 95.81 93 GLY A N 1
ATOM 751 C CA . GLY A 1 93 ? -7.469 4.449 0.165 1.00 95.81 93 GLY A CA 1
ATOM 752 C C . GLY A 1 93 ? -8.758 4.121 0.919 1.00 95.81 93 GLY A C 1
ATOM 753 O O . GLY A 1 93 ? -9.336 4.998 1.564 1.00 95.81 93 GLY A O 1
ATOM 754 N N . LEU A 1 94 ? -9.170 2.849 0.917 1.00 94.50 94 LEU A N 1
ATOM 755 C CA . LEU A 1 94 ? -10.330 2.382 1.676 1.00 94.50 94 LEU A CA 1
ATOM 756 C C . LEU A 1 94 ? -10.138 2.600 3.182 1.00 94.50 94 LEU A C 1
ATOM 758 O O . LEU A 1 94 ? -11.036 3.108 3.853 1.00 94.50 94 LEU A O 1
ATOM 762 N N . TYR A 1 95 ? -8.956 2.286 3.712 1.00 92.44 95 TYR A N 1
ATOM 763 C CA . TYR A 1 95 ? -8.639 2.540 5.116 1.00 92.44 95 TYR A CA 1
ATOM 764 C C . TYR A 1 95 ? -8.689 4.027 5.474 1.00 92.44 95 TYR A C 1
ATOM 766 O O . TYR A 1 95 ? -9.250 4.385 6.508 1.00 92.44 95 TYR A O 1
ATOM 774 N N . PHE A 1 96 ? -8.171 4.911 4.617 1.00 94.19 96 PHE A N 1
ATOM 775 C CA . PHE A 1 96 ? -8.262 6.355 4.848 1.00 94.19 96 PHE A CA 1
ATOM 776 C C . PHE A 1 96 ? -9.704 6.855 4.814 1.00 94.19 96 PHE A C 1
ATOM 778 O O . PHE A 1 96 ? -10.054 7.713 5.623 1.00 94.19 96 PHE A O 1
ATOM 785 N N . ALA A 1 97 ? -10.554 6.306 3.944 1.00 93.12 97 ALA A N 1
ATOM 786 C CA . ALA A 1 97 ? -11.977 6.630 3.921 1.00 93.12 97 ALA A CA 1
ATOM 787 C C . ALA A 1 97 ? -12.676 6.196 5.221 1.00 93.12 97 ALA A C 1
ATOM 789 O O . ALA A 1 97 ? -13.391 6.994 5.831 1.00 93.12 97 ALA A O 1
ATOM 790 N N . ILE A 1 98 ? -12.406 4.972 5.690 1.00 91.00 98 ILE A N 1
ATOM 791 C CA . ILE A 1 98 ? -12.935 4.454 6.960 1.00 91.00 98 ILE A CA 1
ATOM 792 C C . ILE A 1 98 ? -12.457 5.316 8.132 1.00 91.00 98 ILE A C 1
ATOM 794 O O . ILE A 1 98 ? -13.267 5.737 8.956 1.00 91.00 98 ILE A O 1
ATOM 798 N N . GLN A 1 99 ? -11.163 5.638 8.200 1.00 91.25 99 GLN A N 1
ATOM 799 C CA . GLN A 1 99 ? -10.634 6.460 9.288 1.00 91.25 99 GLN A CA 1
ATOM 800 C C . GLN A 1 99 ? -11.139 7.896 9.246 1.00 91.25 99 GLN A C 1
ATOM 802 O O . GLN A 1 99 ? -11.446 8.471 10.287 1.00 91.25 99 GLN A O 1
ATOM 807 N N . ARG A 1 100 ? -11.315 8.473 8.056 1.00 92.69 100 ARG A N 1
ATOM 808 C CA . ARG A 1 100 ? -11.930 9.794 7.920 1.00 92.69 100 ARG A CA 1
ATOM 809 C C . ARG A 1 100 ? -13.370 9.792 8.426 1.00 92.69 100 ARG A C 1
ATOM 811 O O . ARG A 1 100 ? -13.777 10.744 9.087 1.00 92.69 100 ARG A O 1
ATOM 818 N N . HIS A 1 101 ? -14.121 8.732 8.142 1.00 90.88 101 HIS A N 1
ATOM 819 C CA . HIS A 1 101 ? -15.476 8.564 8.654 1.00 90.88 101 HIS A CA 1
ATOM 820 C C . HIS A 1 101 ? -15.497 8.458 10.186 1.00 90.88 101 HIS A C 1
ATOM 822 O O . HIS A 1 101 ? -16.245 9.194 10.828 1.00 90.88 101 HIS A O 1
ATOM 828 N N . ARG A 1 102 ? -14.616 7.635 10.776 1.00 89.38 102 ARG A N 1
ATOM 829 C CA . ARG A 1 102 ? -14.468 7.507 12.238 1.00 89.38 102 ARG A CA 1
ATOM 830 C C . ARG A 1 102 ? -14.067 8.823 12.899 1.00 89.38 102 ARG A C 1
ATOM 832 O O . ARG A 1 102 ? -14.666 9.207 13.893 1.00 89.38 102 ARG A O 1
ATOM 839 N N . TYR A 1 103 ? -13.126 9.555 12.306 1.00 91.56 103 TYR A N 1
ATOM 840 C CA . TYR A 1 103 ? -12.681 10.853 12.813 1.00 91.56 103 TYR A CA 1
ATOM 841 C C . TYR A 1 103 ? -13.827 11.870 12.877 1.00 91.56 103 TYR A C 1
ATOM 843 O O . TYR A 1 103 ? -13.933 12.631 13.834 1.00 91.56 103 TYR A O 1
ATOM 851 N N . ASN A 1 104 ? -14.702 11.874 11.869 1.00 91.62 104 ASN A N 1
ATOM 852 C CA . ASN A 1 104 ? -15.845 12.784 11.820 1.00 91.62 104 ASN A CA 1
ATOM 853 C C . ASN A 1 104 ? -16.964 12.399 12.803 1.00 91.62 104 ASN A C 1
ATOM 855 O O . ASN A 1 104 ? -17.730 13.270 13.202 1.00 91.62 104 ASN A O 1
ATOM 859 N N . GLN A 1 105 ? -17.080 11.119 13.165 1.00 91.06 105 GLN A N 1
ATOM 860 C CA . GLN A 1 105 ? -18.060 10.629 14.143 1.00 91.06 105 GLN A CA 1
ATOM 861 C C . GLN A 1 105 ? -17.552 10.664 15.586 1.00 91.06 105 GLN A C 1
ATOM 863 O O . GLN A 1 105 ? -18.350 10.523 16.508 1.00 91.06 105 GLN A O 1
ATOM 868 N N . ALA A 1 106 ? -16.246 10.845 15.781 1.00 90.00 106 ALA A N 1
ATOM 869 C CA . ALA A 1 106 ? -15.621 10.826 17.089 1.00 90.00 106 ALA A CA 1
ATOM 870 C C . ALA A 1 106 ? -16.191 11.920 18.002 1.00 90.00 106 ALA A C 1
ATOM 872 O O . ALA A 1 106 ? -16.171 13.119 17.684 1.00 90.00 106 ALA A O 1
ATOM 873 N N . THR A 1 107 ? -16.678 11.479 19.157 1.00 89.81 107 THR A N 1
ATOM 874 C CA . THR A 1 107 ? -17.364 12.317 20.149 1.00 89.81 107 THR A CA 1
ATOM 875 C C . THR A 1 107 ? -16.406 12.908 21.177 1.00 89.81 107 THR A C 1
ATOM 877 O O . THR A 1 107 ? -16.701 13.941 21.776 1.00 89.81 107 THR A O 1
ATOM 880 N N . ASN A 1 108 ? -15.240 12.285 21.346 1.00 91.88 108 ASN A N 1
ATOM 881 C CA . ASN A 1 108 ? -14.203 12.678 22.290 1.00 91.88 108 ASN A CA 1
ATOM 882 C C . ASN A 1 108 ? -12.816 12.721 21.618 1.00 91.88 108 ASN A C 1
ATOM 884 O O . ASN A 1 108 ? -12.644 12.356 20.453 1.00 91.88 108 ASN A O 1
ATOM 888 N N . GLU A 1 109 ? -11.826 13.242 22.344 1.00 88.38 109 GLU A N 1
ATOM 889 C CA . GLU A 1 109 ? -10.466 13.442 21.829 1.00 88.38 109 GLU A CA 1
ATOM 890 C C . GLU A 1 109 ? -9.689 12.128 21.660 1.00 88.38 109 GLU A C 1
ATOM 892 O O . GLU A 1 109 ? -8.928 11.995 20.703 1.00 88.38 109 GLU A O 1
ATOM 897 N N . GLU A 1 110 ? -9.944 11.137 22.517 1.00 84.44 110 GLU A N 1
ATOM 898 C CA . GLU A 1 110 ? -9.350 9.794 22.443 1.00 84.44 110 GLU A CA 1
ATOM 899 C C . GLU A 1 110 ? -9.739 9.098 21.126 1.00 84.44 110 GLU A C 1
ATOM 901 O O . GLU A 1 110 ? -8.877 8.693 20.348 1.00 84.44 110 GLU A O 1
ATOM 906 N N . GLU A 1 111 ? -11.030 9.092 20.783 1.00 85.69 111 GLU A N 1
ATOM 907 C CA . GLU A 1 111 ? -11.541 8.546 19.520 1.00 85.69 111 GLU A CA 1
ATOM 908 C C . GLU A 1 111 ? -10.979 9.274 18.291 1.00 85.69 111 GLU A C 1
ATOM 910 O O . GLU A 1 111 ? -10.743 8.657 17.247 1.00 85.69 111 GLU A O 1
ATOM 915 N N . ARG A 1 112 ? -10.747 10.591 18.388 1.00 87.12 112 ARG A N 1
ATOM 916 C CA . ARG A 1 112 ? -10.118 11.362 17.302 1.00 87.12 112 ARG A CA 1
ATOM 917 C C . ARG A 1 112 ? -8.651 11.001 17.132 1.00 87.12 112 ARG A C 1
ATOM 919 O O . ARG A 1 112 ? -8.190 10.926 15.989 1.00 87.12 112 ARG A O 1
ATOM 926 N N . ALA A 1 113 ? -7.927 10.794 18.228 1.00 86.31 113 ALA A N 1
ATOM 927 C CA . ALA A 1 113 ? -6.538 10.356 18.191 1.00 86.31 113 ALA A CA 1
ATOM 928 C C . ALA A 1 113 ? -6.431 8.972 17.529 1.00 86.31 113 ALA A C 1
ATOM 930 O O . ALA A 1 113 ? -5.685 8.826 16.558 1.00 86.31 113 ALA A O 1
ATOM 931 N N . ASP A 1 114 ? -7.274 8.021 17.932 1.00 84.56 114 ASP A N 1
ATOM 932 C CA . ASP A 1 114 ? -7.342 6.670 17.353 1.00 84.56 114 ASP A CA 1
ATOM 933 C C . ASP A 1 114 ? -7.767 6.658 15.877 1.00 84.56 114 ASP A C 1
ATOM 935 O O . ASP A 1 114 ? -7.363 5.796 15.085 1.00 84.56 114 ASP A O 1
ATOM 939 N N . ALA A 1 115 ? -8.602 7.617 15.471 1.00 87.38 115 ALA A N 1
ATOM 940 C CA . ALA A 1 115 ? -9.032 7.758 14.086 1.00 87.38 115 ALA A CA 1
ATOM 941 C C . ALA A 1 115 ? -8.018 8.500 13.196 1.00 87.38 115 ALA A C 1
ATOM 943 O O . ALA A 1 115 ? -8.155 8.528 11.967 1.00 87.38 115 ALA A O 1
ATOM 944 N N . THR A 1 116 ? -6.993 9.120 13.783 1.00 90.06 116 THR A N 1
ATOM 945 C CA . THR A 1 116 ? -6.024 9.913 13.031 1.00 90.06 116 THR A CA 1
ATOM 946 C C . THR A 1 116 ? -5.040 9.010 12.296 1.00 90.06 116 THR A C 1
ATOM 948 O O . THR A 1 116 ? -4.270 8.248 12.871 1.00 90.06 116 THR A O 1
ATOM 951 N N . VAL A 1 117 ? -5.021 9.133 10.970 1.00 90.69 117 VAL A N 1
ATOM 952 C CA . VAL A 1 117 ? -4.069 8.406 10.127 1.00 90.69 117 VAL A CA 1
ATOM 953 C C . VAL A 1 117 ? -2.650 8.926 10.362 1.00 90.69 117 VAL A C 1
ATOM 955 O O . VAL A 1 117 ? -2.356 10.097 10.095 1.00 90.69 117 VAL A O 1
ATOM 958 N N . ALA A 1 118 ? -1.753 8.027 10.770 1.00 90.12 118 ALA A N 1
ATOM 959 C CA . ALA A 1 118 ? -0.335 8.312 10.947 1.00 90.12 118 ALA A CA 1
ATOM 960 C C . ALA A 1 118 ? 0.315 8.866 9.666 1.00 90.12 118 ALA A C 1
ATOM 962 O O . ALA A 1 118 ? 0.050 8.406 8.550 1.00 90.12 118 ALA A O 1
ATOM 963 N N . GLN A 1 119 ? 1.239 9.819 9.822 1.00 90.38 119 GLN A N 1
ATOM 964 C CA . GLN A 1 119 ? 1.921 10.444 8.684 1.00 90.38 119 GLN A CA 1
ATOM 965 C C . GLN A 1 119 ? 2.705 9.428 7.837 1.00 90.38 119 GLN A C 1
ATOM 967 O O . GLN A 1 119 ? 2.729 9.526 6.613 1.00 90.38 119 GLN A O 1
ATOM 972 N N . GLN A 1 120 ? 3.288 8.409 8.472 1.00 88.38 120 GLN A N 1
ATOM 973 C CA . GLN A 1 120 ? 4.002 7.334 7.777 1.00 88.38 120 GLN A CA 1
ATOM 974 C C . GLN A 1 120 ? 3.086 6.563 6.815 1.00 88.38 120 GLN A C 1
ATOM 976 O O . GLN A 1 120 ? 3.498 6.256 5.699 1.00 88.38 120 GLN A O 1
ATOM 981 N N . SER A 1 121 ? 1.826 6.319 7.195 1.00 90.94 121 SER A N 1
ATOM 982 C CA . SER A 1 121 ? 0.843 5.663 6.324 1.00 90.94 121 SER A CA 1
ATOM 983 C C . SER A 1 121 ? 0.502 6.526 5.110 1.00 90.94 121 SER A C 1
ATOM 985 O O . SER A 1 121 ? 0.414 6.006 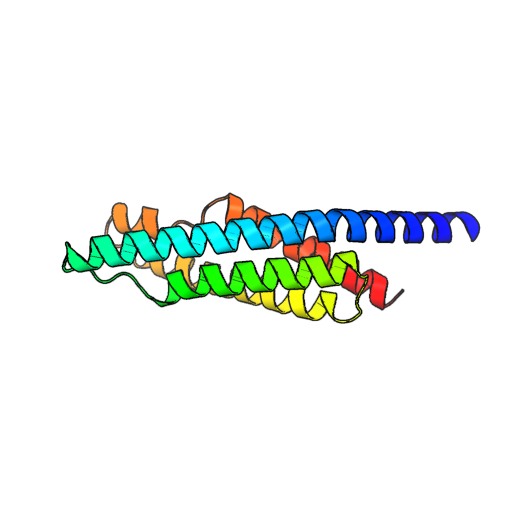4.000 1.00 90.94 121 SER A O 1
ATOM 987 N N . LYS A 1 122 ? 0.371 7.848 5.291 1.00 94.44 122 LYS A N 1
ATOM 988 C CA . LYS A 1 122 ? 0.149 8.788 4.177 1.00 94.44 122 LYS A CA 1
ATOM 989 C C . LYS A 1 12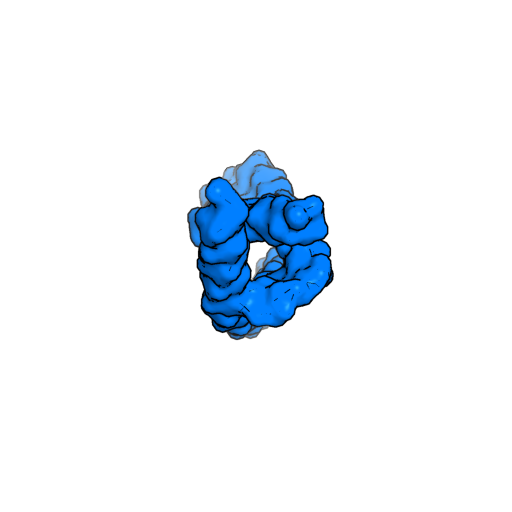2 ? 1.334 8.797 3.212 1.00 94.44 122 LYS A C 1
ATOM 991 O O . LYS A 1 122 ? 1.141 8.723 2.005 1.00 94.44 122 LYS A O 1
ATOM 996 N N . ASN A 1 123 ? 2.558 8.832 3.740 1.00 95.12 123 ASN A N 1
ATOM 997 C CA . ASN A 1 123 ? 3.770 8.801 2.921 1.00 95.12 123 ASN A CA 1
ATOM 998 C C . ASN A 1 123 ? 3.869 7.493 2.120 1.00 95.12 123 ASN A C 1
ATOM 1000 O O . ASN A 1 123 ? 4.163 7.530 0.927 1.00 95.12 123 ASN A O 1
ATOM 1004 N N . ALA A 1 124 ? 3.568 6.352 2.749 1.00 93.50 124 ALA A N 1
ATOM 1005 C CA . ALA A 1 124 ? 3.537 5.057 2.073 1.00 93.50 124 ALA A CA 1
ATOM 1006 C C . ALA A 1 124 ? 2.493 5.018 0.944 1.00 93.50 124 ALA A C 1
ATOM 1008 O O . ALA A 1 124 ? 2.770 4.457 -0.114 1.00 93.50 124 ALA A O 1
ATOM 1009 N N . PHE A 1 125 ? 1.332 5.649 1.137 1.00 96.62 125 PHE A N 1
ATOM 1010 C CA . PHE A 1 125 ? 0.299 5.761 0.107 1.00 96.62 125 PHE A CA 1
ATOM 1011 C C . PHE A 1 125 ? 0.759 6.571 -1.106 1.00 96.62 125 PHE A C 1
ATOM 1013 O O . PHE A 1 125 ? 0.683 6.082 -2.233 1.00 96.62 125 PHE A O 1
ATOM 1020 N N . TYR A 1 126 ? 1.312 7.769 -0.891 1.00 97.00 126 TYR A N 1
ATOM 1021 C CA . TYR A 1 126 ? 1.833 8.584 -1.992 1.00 97.00 126 TYR A CA 1
ATOM 1022 C C . TYR A 1 126 ? 2.950 7.871 -2.754 1.00 97.00 126 TYR A C 1
ATOM 1024 O O . TYR A 1 126 ? 2.953 7.865 -3.983 1.00 97.00 126 TYR A O 1
ATOM 1032 N N . LEU A 1 127 ? 3.861 7.218 -2.033 1.00 96.19 127 LEU A N 1
ATOM 1033 C CA . LEU A 1 127 ? 4.942 6.454 -2.644 1.00 96.19 127 LEU A CA 1
ATOM 1034 C C . LEU A 1 127 ? 4.411 5.265 -3.458 1.00 96.19 127 LEU A C 1
ATOM 1036 O O . LEU A 1 127 ? 4.879 5.031 -4.567 1.00 96.19 127 LEU A O 1
ATOM 1040 N N . SER A 1 128 ? 3.381 4.574 -2.963 1.00 96.44 128 SER A N 1
ATOM 1041 C CA . SER A 1 128 ? 2.724 3.479 -3.691 1.00 96.44 128 SER A CA 1
ATOM 1042 C C . SER A 1 128 ? 2.075 3.962 -4.992 1.00 96.44 128 SER A C 1
ATOM 1044 O O . SER A 1 128 ? 2.194 3.287 -6.012 1.00 96.44 128 SER A O 1
ATOM 1046 N N . ILE A 1 129 ? 1.453 5.149 -4.993 1.00 97.81 129 ILE A N 1
ATOM 1047 C CA . ILE A 1 129 ? 0.903 5.773 -6.210 1.00 97.81 129 ILE A CA 1
ATOM 1048 C C . ILE A 1 129 ? 2.017 6.114 -7.202 1.00 97.81 129 ILE A C 1
ATOM 1050 O O . ILE A 1 129 ? 1.897 5.795 -8.383 1.00 97.81 129 ILE A O 1
ATOM 1054 N N . VAL A 1 130 ? 3.103 6.741 -6.742 1.00 97.25 130 VAL A N 1
ATOM 1055 C CA . VAL A 1 130 ? 4.235 7.108 -7.610 1.00 97.25 130 VAL A CA 1
ATOM 1056 C C . VAL A 1 130 ? 4.823 5.865 -8.277 1.00 97.25 130 VAL A C 1
ATOM 1058 O O . VAL A 1 130 ? 4.994 5.847 -9.494 1.00 97.25 130 VAL A O 1
ATOM 1061 N N . LEU A 1 131 ? 5.066 4.802 -7.507 1.00 96.00 131 LEU A N 1
ATOM 1062 C CA . LEU A 1 131 ? 5.566 3.533 -8.040 1.00 96.00 131 LEU A CA 1
ATOM 1063 C C . LEU A 1 131 ? 4.584 2.905 -9.024 1.00 96.00 131 LEU A C 1
ATOM 1065 O O . LEU A 1 131 ? 5.002 2.436 -10.077 1.00 96.00 131 LEU A O 1
ATOM 1069 N N . PHE A 1 132 ? 3.287 2.920 -8.711 1.00 97.19 132 PHE A N 1
ATOM 1070 C CA . PHE A 1 132 ? 2.256 2.401 -9.604 1.00 97.19 132 PHE A CA 1
ATOM 1071 C C . PHE A 1 132 ? 2.273 3.110 -10.960 1.00 97.19 132 PHE A C 1
ATOM 1073 O O . PHE A 1 132 ? 2.293 2.447 -11.994 1.00 97.19 132 PHE A O 1
ATOM 1080 N N . VAL A 1 133 ? 2.338 4.443 -10.961 1.00 96.69 133 VAL A N 1
ATOM 1081 C CA . VAL A 1 133 ? 2.400 5.241 -12.192 1.00 96.69 133 VAL A CA 1
ATOM 1082 C C . VAL A 1 133 ? 3.683 4.956 -12.975 1.00 96.69 133 VAL A C 1
ATOM 1084 O O . VAL A 1 133 ? 3.610 4.743 -14.183 1.00 96.69 133 VAL A O 1
ATOM 1087 N N . ILE A 1 134 ? 4.843 4.894 -12.311 1.00 94.69 134 ILE A N 1
ATOM 1088 C CA . ILE A 1 134 ? 6.122 4.570 -12.968 1.00 94.69 134 ILE A CA 1
ATOM 1089 C C . ILE A 1 134 ? 6.057 3.186 -13.624 1.00 94.69 134 ILE A C 1
ATOM 1091 O O . ILE A 1 134 ? 6.407 3.049 -14.795 1.00 94.69 134 ILE A O 1
ATOM 1095 N N . VAL A 1 135 ? 5.581 2.169 -12.898 1.00 95.00 135 VAL A N 1
ATOM 1096 C CA . VAL A 1 135 ? 5.464 0.798 -13.417 1.00 95.00 135 VAL A CA 1
ATOM 1097 C C . VAL A 1 135 ? 4.485 0.734 -14.586 1.00 95.00 135 VAL A C 1
ATOM 1099 O O . VAL A 1 135 ? 4.785 0.080 -15.579 1.00 95.00 135 VAL A O 1
ATOM 1102 N N . LEU A 1 136 ? 3.345 1.426 -14.513 1.00 94.50 136 LEU A N 1
ATOM 1103 C CA . LEU A 1 136 ? 2.396 1.477 -15.626 1.00 94.50 136 LEU A CA 1
ATOM 1104 C C . LEU A 1 136 ? 3.014 2.091 -16.883 1.00 94.50 136 LEU A C 1
ATOM 1106 O O . LEU A 1 136 ? 2.853 1.541 -17.968 1.00 94.50 136 LEU A O 1
ATOM 1110 N N . ILE A 1 137 ? 3.739 3.205 -16.747 1.00 92.81 137 ILE A N 1
ATOM 1111 C CA . ILE A 1 137 ? 4.416 3.844 -17.883 1.00 92.81 137 ILE A CA 1
ATOM 1112 C C . ILE A 1 137 ? 5.449 2.888 -18.488 1.00 92.81 137 ILE A C 1
ATOM 1114 O O . ILE A 1 137 ? 5.475 2.721 -19.705 1.00 92.81 137 ILE A O 1
ATOM 1118 N N . MET A 1 138 ? 6.252 2.227 -17.648 1.00 90.31 138 MET A N 1
ATOM 1119 C CA . MET A 1 138 ? 7.251 1.237 -18.073 1.00 90.31 138 MET A CA 1
ATOM 1120 C C . MET A 1 138 ? 6.640 0.039 -18.809 1.00 90.31 138 MET A C 1
ATOM 1122 O O . MET A 1 138 ? 7.273 -0.504 -19.701 1.00 90.31 138 MET A O 1
ATOM 1126 N N . GLN A 1 139 ? 5.424 -0.381 -18.454 1.00 88.19 139 GLN A N 1
ATOM 1127 C CA . GLN A 1 139 ? 4.742 -1.509 -19.102 1.00 88.19 139 GLN A CA 1
ATOM 1128 C C . GLN A 1 139 ? 4.146 -1.162 -20.473 1.00 88.19 139 GLN A C 1
ATOM 1130 O O . GLN A 1 139 ? 3.867 -2.067 -21.256 1.00 88.19 139 GLN A O 1
ATOM 1135 N N . ILE A 1 140 ? 3.904 0.124 -20.740 1.00 86.62 140 ILE A N 1
ATOM 1136 C CA . ILE A 1 140 ? 3.285 0.614 -21.982 1.00 86.62 140 ILE A CA 1
ATOM 1137 C C . ILE A 1 140 ? 4.344 1.155 -22.967 1.00 86.62 140 ILE A C 1
ATOM 1139 O O . ILE A 1 140 ? 4.056 1.284 -24.157 1.00 86.62 140 ILE A O 1
ATOM 1143 N N . SER A 1 141 ? 5.542 1.496 -22.477 1.00 77.44 141 SER A N 1
ATOM 1144 C CA . SER A 1 141 ? 6.654 2.079 -23.253 1.00 77.44 141 SER A CA 1
ATOM 1145 C C . SER A 1 141 ? 7.486 1.036 -23.989 1.00 77.44 141 SER A C 1
ATOM 1147 O O . SER A 1 141 ? 8.035 1.416 -25.052 1.00 77.44 141 SER A O 1
#

Radius of gyration: 18.35 Å; chains: 1; bounding box: 40×24×60 Å

Sequence (141 aa):
MFAKKEWVLEAIEWMLRIFGVFWMVGGVFAFKKALQVRLMDNILDALSDKKESRLIQYYGYVVSVLTFLSGLGLALLHPYASYALLFLVLTQGLYFAIQRHRYNQATNEEERADATVAQQSKNAFYLSIVLFVIVLIMQIS